Protein AF-A0AAW5QRV8-F1 (afdb_monomer_lite)

pLDDT: mean 82.11, std 13.85, range [52.06, 96.12]

Structure (mmCIF, N/CA/C/O backbone):
data_AF-A0AAW5QRV8-F1
#
_entry.id   AF-A0AAW5QRV8-F1
#
loop_
_atom_site.group_PDB
_atom_site.id
_atom_site.type_symbol
_atom_site.label_atom_id
_atom_site.label_alt_id
_atom_site.label_comp_id
_atom_site.label_asym_id
_atom_site.label_entity_id
_atom_site.label_seq_id
_atom_site.pdbx_PDB_ins_code
_atom_site.Cartn_x
_atom_site.Cartn_y
_atom_site.Cartn_z
_atom_site.occupancy
_atom_site.B_is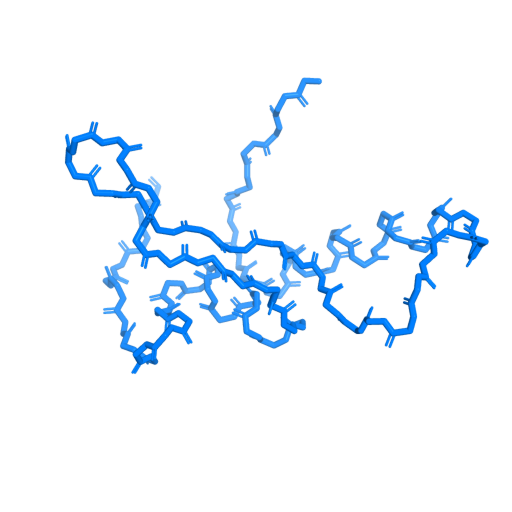o_or_equiv
_atom_site.auth_seq_id
_atom_site.auth_comp_id
_atom_site.auth_asym_id
_atom_site.auth_atom_id
_atom_s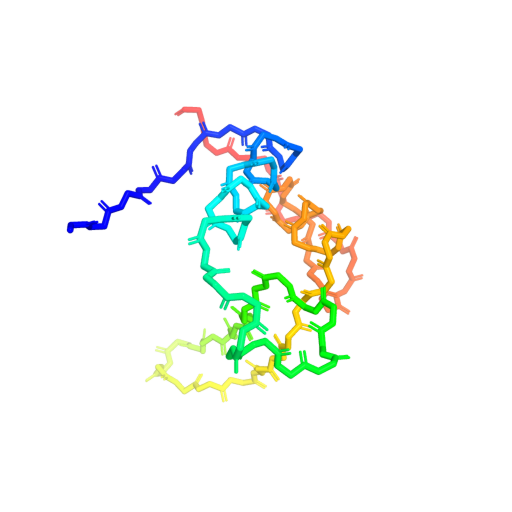ite.pdbx_PDB_model_num
ATOM 1 N N . GLY A 1 1 ? 16.067 12.726 2.058 1.00 53.59 1 GLY A N 1
ATOM 2 C CA . GLY A 1 1 ? 14.755 13.378 2.255 1.00 53.59 1 GLY A CA 1
ATOM 3 C C . GLY A 1 1 ? 13.666 12.425 1.807 1.00 53.59 1 GLY A C 1
ATOM 4 O O . GLY A 1 1 ? 13.941 11.631 0.917 1.00 53.59 1 GLY A O 1
ATOM 5 N N . VAL A 1 2 ? 12.482 12.468 2.420 1.00 60.59 2 VAL A N 1
ATOM 6 C CA . VAL A 1 2 ? 11.341 11.609 2.047 1.00 60.59 2 VAL A CA 1
ATOM 7 C C . VAL A 1 2 ? 10.708 12.140 0.760 1.00 60.59 2 VAL A C 1
ATOM 9 O O . VAL A 1 2 ? 10.421 13.333 0.670 1.00 60.59 2 VAL A O 1
ATOM 12 N N . LYS A 1 3 ? 10.505 11.272 -0.236 1.00 64.88 3 LYS A N 1
ATOM 13 C CA . LYS A 1 3 ? 9.701 11.576 -1.425 1.00 64.88 3 LYS A CA 1
ATOM 14 C C . LYS A 1 3 ? 8.383 10.826 -1.307 1.00 64.88 3 LYS A C 1
ATOM 16 O O . LYS A 1 3 ? 8.385 9.602 -1.261 1.00 64.88 3 LYS A O 1
ATOM 21 N N . LEU A 1 4 ? 7.284 11.566 -1.255 1.00 68.56 4 LEU A N 1
ATOM 22 C CA . LEU A 1 4 ? 5.952 10.987 -1.377 1.00 68.56 4 LEU A CA 1
ATOM 23 C C . LEU A 1 4 ? 5.667 10.780 -2.865 1.00 68.56 4 LEU A C 1
ATOM 25 O O . LEU A 1 4 ? 5.906 11.682 -3.674 1.00 68.56 4 LEU A O 1
ATOM 29 N N . PHE A 1 5 ? 5.229 9.578 -3.224 1.00 66.56 5 PHE A N 1
ATOM 30 C CA . PHE A 1 5 ? 4.861 9.248 -4.592 1.00 66.56 5 PHE A CA 1
ATOM 31 C C . PHE A 1 5 ? 3.370 9.514 -4.807 1.00 66.56 5 PHE A C 1
ATOM 33 O O . PHE A 1 5 ? 2.541 9.159 -3.973 1.00 66.56 5 PHE A O 1
ATOM 40 N N . HIS A 1 6 ? 3.048 10.137 -5.940 1.00 67.75 6 HIS A N 1
ATOM 41 C CA . HIS A 1 6 ? 1.684 10.422 -6.373 1.00 67.75 6 HIS A CA 1
ATOM 42 C C . HIS A 1 6 ? 1.612 10.014 -7.851 1.00 67.75 6 HIS A C 1
ATOM 44 O O . HIS A 1 6 ? 2.255 10.641 -8.693 1.00 67.75 6 HIS A O 1
ATOM 50 N N . GLY A 1 7 ? 0.916 8.923 -8.163 1.00 77.62 7 GLY A N 1
ATOM 51 C CA . GLY A 1 7 ? 0.889 8.319 -9.498 1.00 77.62 7 GLY A CA 1
ATOM 52 C C . GLY A 1 7 ? 0.296 6.909 -9.461 1.00 77.62 7 GLY A C 1
ATOM 53 O O . GLY A 1 7 ? -0.191 6.491 -8.415 1.00 77.62 7 GLY A O 1
ATOM 54 N N . SER A 1 8 ? 0.336 6.186 -10.583 1.00 85.69 8 SER A N 1
ATOM 55 C CA . SER A 1 8 ? -0.123 4.789 -10.646 1.00 85.69 8 SER A CA 1
ATOM 56 C C . SER A 1 8 ? 0.858 3.820 -9.988 1.00 85.69 8 SER A C 1
ATOM 58 O O . SER A 1 8 ? 2.066 4.085 -9.934 1.00 85.69 8 SER A O 1
ATOM 60 N N . GLY A 1 9 ? 0.356 2.660 -9.570 1.00 84.44 9 GLY A N 1
ATOM 61 C CA . GLY A 1 9 ? 1.157 1.572 -9.020 1.00 84.44 9 GLY A CA 1
ATOM 62 C C . GLY A 1 9 ? 2.269 1.120 -9.957 1.00 84.44 9 GLY A C 1
ATOM 63 O O . GLY A 1 9 ? 3.417 1.011 -9.531 1.00 84.44 9 GLY A O 1
ATOM 64 N N . ALA A 1 10 ? 1.981 0.987 -11.254 1.00 87.25 10 ALA A N 1
ATOM 65 C CA . ALA A 1 10 ? 2.985 0.615 -12.251 1.00 87.25 10 ALA A CA 1
ATOM 66 C C . ALA A 1 10 ? 4.173 1.600 -12.302 1.00 87.25 10 ALA A C 1
ATOM 68 O O . ALA A 1 10 ? 5.331 1.197 -12.431 1.00 87.25 10 ALA A O 1
ATOM 69 N N . ALA A 1 11 ? 3.913 2.906 -12.165 1.00 87.00 11 ALA A N 1
ATOM 70 C CA . ALA A 1 11 ? 4.970 3.915 -12.145 1.00 87.00 11 ALA A CA 1
ATOM 71 C C . ALA A 1 11 ? 5.767 3.891 -10.827 1.00 87.00 11 ALA A C 1
ATOM 73 O O . ALA A 1 11 ? 6.983 4.095 -10.844 1.00 87.00 11 ALA A O 1
ATOM 74 N N . ALA A 1 12 ? 5.109 3.600 -9.702 1.00 85.88 12 ALA A N 1
ATOM 75 C CA . ALA A 1 12 ? 5.783 3.399 -8.422 1.00 85.88 12 ALA A CA 1
ATOM 76 C C . ALA A 1 12 ? 6.698 2.167 -8.456 1.00 85.88 12 ALA A C 1
ATOM 78 O O . ALA A 1 12 ? 7.858 2.240 -8.050 1.00 85.88 12 ALA A O 1
ATOM 79 N N . ARG A 1 13 ? 6.203 1.051 -9.002 1.00 86.81 13 ARG A N 1
ATOM 80 C CA . ARG A 1 13 ? 6.958 -0.194 -9.165 1.00 86.81 13 ARG A CA 1
ATOM 81 C C . ARG A 1 13 ? 8.215 0.025 -9.999 1.00 86.81 13 ARG A C 1
ATOM 83 O O . ARG A 1 13 ? 9.308 -0.308 -9.548 1.00 86.81 13 ARG A O 1
ATOM 90 N N . ALA A 1 14 ? 8.079 0.667 -11.160 1.00 85.88 14 ALA A N 1
ATOM 91 C CA . ALA A 1 14 ? 9.213 0.968 -12.030 1.00 85.88 14 ALA A CA 1
ATOM 92 C C . ALA A 1 14 ? 10.289 1.817 -11.326 1.00 85.88 14 ALA A C 1
ATOM 94 O O . ALA A 1 14 ? 11.482 1.623 -11.555 1.00 85.88 14 ALA A O 1
ATOM 95 N N . TYR A 1 15 ? 9.886 2.744 -10.449 1.00 83.69 15 TYR A N 1
ATOM 96 C CA . TYR A 1 15 ? 10.822 3.537 -9.652 1.00 83.69 15 TYR A CA 1
ATOM 97 C C . TYR A 1 15 ? 11.617 2.673 -8.660 1.00 83.69 15 TYR A C 1
ATOM 99 O O . TYR A 1 15 ? 12.841 2.791 -8.601 1.00 83.69 15 TYR A O 1
ATOM 107 N N . VAL A 1 16 ? 10.940 1.799 -7.905 1.00 82.06 16 VAL A N 1
ATOM 108 C CA . VAL A 1 16 ? 11.577 0.916 -6.909 1.00 82.06 16 VAL A CA 1
ATOM 109 C C . VAL A 1 16 ? 12.511 -0.092 -7.580 1.00 82.06 16 VAL A C 1
ATOM 111 O O . VAL A 1 16 ? 13.634 -0.295 -7.125 1.00 82.06 16 VAL A O 1
ATOM 114 N N . GLU A 1 17 ? 12.089 -0.689 -8.694 1.00 83.31 17 GLU A N 1
ATOM 115 C CA . GLU A 1 17 ? 12.907 -1.643 -9.450 1.00 83.31 17 GLU A CA 1
ATOM 116 C C . GLU A 1 17 ? 14.152 -0.978 -10.059 1.00 83.31 17 GLU A C 1
ATOM 118 O O . GLU A 1 17 ? 15.251 -1.536 -9.994 1.00 83.31 17 GLU A O 1
ATOM 123 N N . ALA A 1 18 ? 14.017 0.240 -10.597 1.00 81.06 18 ALA A N 1
ATOM 124 C CA . ALA A 1 18 ? 15.156 0.990 -11.120 1.00 81.06 18 ALA A CA 1
ATOM 125 C C . ALA A 1 18 ? 16.174 1.336 -10.019 1.00 81.06 18 ALA A C 1
ATOM 127 O O . ALA A 1 18 ? 17.380 1.254 -10.259 1.00 81.06 18 ALA A O 1
ATOM 128 N N . ASP A 1 19 ? 15.714 1.684 -8.816 1.00 74.88 19 ASP A N 1
ATOM 129 C CA . ASP A 1 19 ? 16.590 1.918 -7.662 1.00 74.88 19 ASP A CA 1
ATOM 130 C C . ASP A 1 19 ? 17.282 0.623 -7.202 1.00 74.88 19 ASP A C 1
ATOM 132 O O . ASP A 1 19 ? 18.497 0.609 -7.007 1.00 74.88 19 ASP A O 1
ATOM 136 N N . ARG A 1 20 ? 16.552 -0.503 -7.158 1.00 69.19 20 ARG A N 1
ATOM 137 C CA . ARG A 1 20 ? 17.105 -1.824 -6.811 1.00 69.19 20 ARG A CA 1
ATOM 138 C C . ARG A 1 20 ? 18.182 -2.282 -7.792 1.00 69.19 20 ARG A C 1
ATOM 140 O O . ARG A 1 20 ? 19.176 -2.848 -7.359 1.00 69.19 20 ARG A O 1
ATOM 147 N N . SER A 1 21 ? 18.036 -1.987 -9.086 1.00 59.81 21 SER A N 1
ATOM 148 C CA . SER A 1 21 ? 19.055 -2.307 -10.102 1.00 59.81 21 SER A CA 1
ATOM 149 C C . SER A 1 21 ? 20.399 -1.587 -9.892 1.00 59.81 21 SER A C 1
ATOM 151 O O . SER A 1 21 ? 21.411 -2.000 -10.453 1.00 59.81 21 SER A O 1
ATOM 153 N N . ARG A 1 22 ? 20.420 -0.510 -9.090 1.00 60.19 22 ARG A N 1
ATOM 154 C CA . ARG A 1 22 ? 21.638 0.217 -8.698 1.00 60.19 22 ARG A CA 1
ATOM 155 C C . ARG A 1 22 ? 22.249 -0.270 -7.390 1.00 60.19 22 ARG A C 1
ATOM 157 O O . ARG A 1 22 ? 23.392 0.086 -7.111 1.00 60.19 22 ARG A O 1
ATOM 164 N N . ALA A 1 23 ? 21.506 -1.016 -6.578 1.00 61.06 23 ALA A N 1
ATOM 165 C CA . ALA A 1 23 ? 22.069 -1.665 -5.408 1.00 61.06 23 ALA A CA 1
ATOM 166 C C . ALA A 1 23 ? 22.875 -2.875 -5.896 1.00 61.06 23 ALA A C 1
ATOM 168 O O . ALA A 1 23 ? 22.307 -3.779 -6.505 1.00 61.06 23 ALA A O 1
ATOM 169 N N . ASP A 1 24 ? 24.192 -2.882 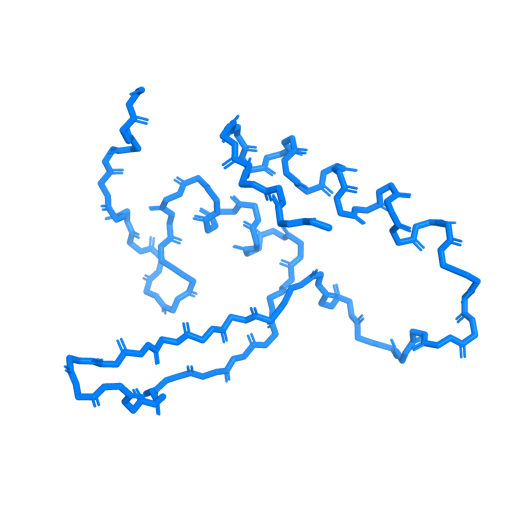-5.664 1.00 57.28 24 ASP A N 1
ATOM 170 C CA . ASP A 1 24 ? 25.023 -4.050 -5.963 1.00 57.28 24 ASP A CA 1
ATOM 171 C C . ASP A 1 24 ? 24.368 -5.300 -5.350 1.00 57.28 24 ASP A C 1
ATOM 173 O O . ASP A 1 24 ? 24.021 -5.317 -4.166 1.00 57.28 24 ASP A O 1
ATOM 177 N N . GLU A 1 25 ? 24.203 -6.342 -6.167 1.00 56.22 25 GLU A N 1
ATOM 178 C CA . GLU A 1 25 ? 23.437 -7.584 -5.938 1.00 56.22 25 GLU A CA 1
ATOM 179 C C . GLU A 1 25 ? 23.789 -8.337 -4.629 1.00 56.22 25 GLU A C 1
ATOM 181 O O . GLU A 1 25 ? 23.099 -9.261 -4.211 1.00 56.22 25 GLU A O 1
ATOM 186 N N . TYR A 1 26 ? 24.836 -7.907 -3.924 1.00 54.34 26 TYR A N 1
ATOM 187 C CA . TYR A 1 26 ? 25.440 -8.543 -2.755 1.00 54.34 26 TYR A CA 1
ATOM 188 C C . TYR A 1 26 ? 24.615 -8.474 -1.447 1.00 54.34 26 TYR A C 1
ATOM 190 O O . TYR A 1 26 ? 24.954 -9.160 -0.486 1.00 54.34 26 TYR A O 1
ATOM 198 N N . TYR A 1 27 ? 23.534 -7.685 -1.378 1.00 52.12 27 TYR A N 1
ATOM 199 C CA . TYR A 1 27 ? 22.709 -7.525 -0.159 1.00 52.12 27 TYR A CA 1
ATOM 200 C C . TYR A 1 27 ? 21.253 -7.974 -0.287 1.00 52.12 27 TYR A C 1
ATOM 202 O O . TYR A 1 27 ? 20.492 -7.888 0.678 1.00 52.12 27 TYR A O 1
ATOM 210 N N . LEU A 1 28 ? 20.848 -8.473 -1.449 1.00 55.53 28 LEU A N 1
ATOM 211 C CA . LEU A 1 28 ? 19.480 -8.916 -1.657 1.00 55.53 28 LEU A CA 1
ATOM 212 C C . LEU A 1 28 ? 19.435 -10.424 -1.438 1.00 55.53 28 LEU A C 1
ATOM 214 O O . LEU A 1 28 ? 19.783 -11.215 -2.312 1.00 55.53 28 LEU A O 1
ATOM 218 N N . GLY A 1 29 ? 19.020 -10.815 -0.230 1.00 52.06 29 GLY A N 1
ATOM 219 C CA . GLY A 1 29 ? 18.570 -12.179 0.030 1.00 52.06 29 GLY A CA 1
ATOM 220 C C . GLY A 1 29 ? 17.522 -12.592 -1.007 1.00 52.06 29 GLY A C 1
ATOM 221 O O . GLY A 1 29 ? 16.913 -11.737 -1.645 1.00 52.06 29 GLY A O 1
ATOM 222 N N . ALA A 1 30 ? 17.326 -13.899 -1.178 1.00 53.88 30 ALA A N 1
ATOM 223 C CA . ALA A 1 30 ? 16.450 -14.535 -2.170 1.00 53.88 30 ALA A CA 1
ATOM 224 C C . ALA A 1 30 ? 14.944 -14.198 -2.045 1.00 53.88 30 ALA A C 1
ATOM 226 O O . ALA A 1 30 ? 14.097 -14.998 -2.434 1.00 53.88 30 ALA A O 1
ATOM 227 N N . ASP A 1 31 ? 14.604 -13.042 -1.486 1.00 60.97 31 ASP A N 1
ATOM 228 C CA . ASP A 1 31 ? 13.258 -12.543 -1.358 1.00 60.97 31 ASP A CA 1
ATOM 229 C C . ASP A 1 31 ? 12.937 -11.583 -2.514 1.00 60.97 31 ASP A C 1
ATOM 231 O O . ASP A 1 31 ? 13.585 -10.548 -2.728 1.00 60.97 31 ASP A O 1
ATOM 235 N N . GLN A 1 32 ? 11.933 -11.973 -3.298 1.00 72.25 32 GLN A N 1
ATOM 236 C CA . GLN A 1 32 ? 11.394 -11.210 -4.427 1.00 72.25 32 GLN A CA 1
ATOM 237 C C . GLN A 1 32 ? 10.544 -10.018 -3.963 1.00 72.25 32 GLN A C 1
ATOM 239 O O . GLN A 1 32 ? 10.022 -9.275 -4.796 1.00 72.25 32 GLN A O 1
ATOM 244 N N . ALA A 1 33 ? 10.400 -9.827 -2.649 1.00 81.62 33 ALA A N 1
ATOM 245 C CA . ALA A 1 33 ? 9.699 -8.693 -2.086 1.00 81.62 33 ALA A CA 1
ATOM 246 C C . ALA A 1 33 ? 10.332 -7.357 -2.498 1.00 81.62 33 ALA A C 1
ATOM 248 O O . ALA A 1 33 ? 11.558 -7.181 -2.491 1.00 81.62 33 ALA A O 1
ATOM 249 N N . VAL A 1 34 ? 9.472 -6.399 -2.845 1.00 84.62 34 VAL A N 1
ATOM 250 C CA . VAL A 1 34 ? 9.866 -5.043 -3.257 1.00 84.62 34 VAL A CA 1
ATOM 251 C C . VAL A 1 34 ? 9.561 -3.991 -2.192 1.00 84.62 34 VAL A C 1
ATOM 253 O O . VAL A 1 34 ? 10.080 -2.880 -2.280 1.00 84.62 34 VAL A O 1
ATOM 256 N N . ALA A 1 35 ? 8.740 -4.322 -1.193 1.00 87.44 35 ALA A N 1
ATOM 257 C CA . ALA A 1 35 ? 8.350 -3.410 -0.123 1.00 87.44 35 ALA A CA 1
ATOM 258 C C . ALA A 1 35 ? 8.004 -4.160 1.171 1.00 87.44 35 ALA A C 1
ATOM 260 O O . ALA A 1 35 ? 7.562 -5.304 1.128 1.00 87.44 35 ALA A O 1
ATOM 261 N N . GLU A 1 36 ? 8.143 -3.477 2.307 1.00 90.38 36 GLU A N 1
ATOM 262 C CA . GLU A 1 36 ? 7.602 -3.903 3.601 1.00 90.38 36 GLU A CA 1
ATOM 263 C C . GLU A 1 36 ? 6.305 -3.139 3.882 1.00 90.38 36 GLU A C 1
ATOM 265 O O . GLU A 1 36 ? 6.262 -1.909 3.781 1.00 90.38 36 GLU A O 1
ATOM 270 N N . TYR A 1 37 ? 5.251 -3.868 4.233 1.00 91.94 37 TYR A N 1
ATOM 271 C CA . TYR A 1 37 ? 3.932 -3.340 4.557 1.00 91.94 37 TYR A CA 1
ATOM 272 C C . TYR A 1 37 ? 3.652 -3.520 6.043 1.00 91.94 37 TYR A C 1
ATOM 274 O O . TYR A 1 37 ? 3.891 -4.596 6.586 1.00 91.94 37 TYR A O 1
ATOM 282 N N . ALA A 1 38 ? 3.124 -2.480 6.692 1.00 94.25 38 ALA A N 1
ATOM 283 C CA . ALA A 1 38 ? 2.677 -2.541 8.076 1.00 94.25 38 ALA A CA 1
ATOM 284 C C . ALA A 1 38 ? 1.367 -1.770 8.272 1.00 94.25 38 ALA A C 1
ATOM 286 O O . ALA A 1 38 ? 1.195 -0.673 7.736 1.00 94.25 38 ALA A O 1
ATOM 287 N N . VAL A 1 39 ? 0.470 -2.329 9.085 1.00 92.25 39 VAL A N 1
ATOM 288 C CA . VAL A 1 39 ? -0.783 -1.694 9.511 1.00 92.25 39 VAL A CA 1
ATOM 289 C C . VAL A 1 39 ? -0.644 -1.265 10.955 1.00 92.25 39 VAL A C 1
ATOM 291 O O . VAL A 1 39 ? -0.300 -2.072 11.817 1.00 92.25 39 VAL A O 1
ATOM 294 N N . ILE A 1 40 ? -0.939 0.003 11.216 1.00 94.56 40 ILE A N 1
ATOM 295 C CA . ILE A 1 40 ? -0.872 0.595 12.547 1.00 94.56 40 ILE A CA 1
ATOM 296 C C . ILE A 1 40 ? -2.288 0.969 12.976 1.00 94.56 40 ILE A C 1
ATOM 298 O O . ILE A 1 40 ? -3.026 1.589 12.206 1.00 94.56 40 ILE A O 1
ATOM 302 N N . ASP A 1 41 ? -2.673 0.577 14.186 1.00 93.31 41 ASP A N 1
ATOM 303 C CA . ASP A 1 41 ? -3.971 0.936 14.746 1.00 93.31 41 ASP A CA 1
ATOM 304 C C . ASP A 1 41 ? -4.002 2.373 15.305 1.00 93.31 41 ASP A C 1
ATOM 306 O O . ASP A 1 41 ? -3.021 3.118 15.282 1.00 93.31 41 ASP A O 1
ATOM 310 N N . ALA A 1 42 ? -5.157 2.785 15.832 1.00 94.94 42 ALA A N 1
ATOM 311 C CA . ALA A 1 42 ? -5.335 4.125 16.394 1.00 94.94 42 ALA A CA 1
ATOM 312 C C . ALA A 1 42 ? -4.483 4.397 17.651 1.00 94.94 42 ALA A C 1
ATOM 314 O O . ALA A 1 42 ? -4.344 5.554 18.048 1.00 94.94 42 ALA A O 1
ATOM 315 N N . THR A 1 43 ? -3.939 3.357 18.287 1.00 96.12 43 THR A N 1
ATOM 316 C CA . THR A 1 43 ? -3.053 3.464 19.453 1.00 96.12 43 THR A CA 1
ATOM 317 C C . THR A 1 43 ? -1.578 3.552 19.064 1.00 96.12 43 THR A C 1
ATOM 319 O O . THR A 1 43 ? -0.751 3.902 19.903 1.00 96.12 43 THR A O 1
ATOM 322 N N . GLY A 1 44 ? -1.255 3.322 17.788 1.00 93.94 44 GLY A N 1
ATOM 323 C CA . GLY A 1 44 ? 0.118 3.295 17.293 1.00 93.94 44 GLY A CA 1
ATOM 324 C C . GLY A 1 44 ? 0.744 1.899 17.295 1.00 93.94 44 GLY A C 1
ATOM 325 O O . GLY A 1 44 ? 1.932 1.780 17.000 1.00 93.94 44 GLY A O 1
ATOM 326 N N . GLU A 1 45 ? -0.028 0.856 17.602 1.00 95.38 45 GLU A N 1
ATOM 327 C CA . GLU A 1 45 ? 0.444 -0.52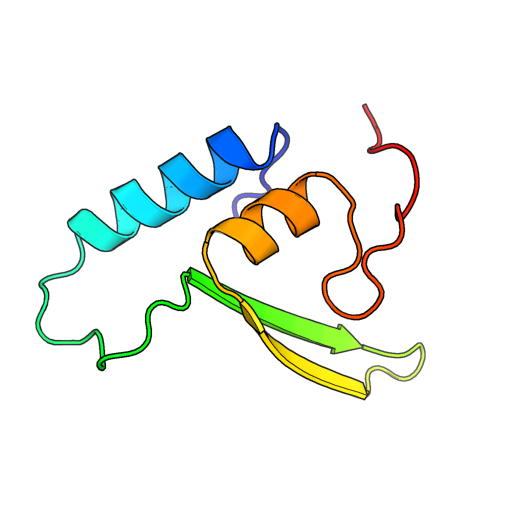8 17.632 1.00 95.38 45 GLU A CA 1
ATOM 328 C C . GLU A 1 45 ? 0.383 -1.161 16.238 1.00 95.38 45 GLU A C 1
ATOM 330 O O . GLU A 1 45 ? -0.570 -0.962 15.476 1.00 95.38 45 GLU A O 1
ATOM 335 N N . VAL A 1 46 ? 1.409 -1.945 15.901 1.00 94.56 46 VAL A N 1
ATOM 336 C CA . VAL A 1 46 ? 1.455 -2.689 14.637 1.00 94.56 46 VAL A CA 1
ATOM 337 C C . VAL A 1 46 ? 0.547 -3.909 14.750 1.00 94.56 46 VAL A C 1
ATOM 339 O O . VAL A 1 46 ? 0.771 -4.790 15.575 1.00 94.56 46 VAL A O 1
ATOM 342 N N . THR A 1 47 ? -0.462 -3.981 13.887 1.00 93.56 47 THR A N 1
ATOM 343 C CA . THR A 1 47 ? -1.449 -5.074 13.859 1.00 93.56 47 THR A CA 1
ATOM 344 C C . THR A 1 47 ? -1.191 -6.086 12.745 1.00 93.56 47 THR A C 1
ATOM 346 O O . THR A 1 47 ? -1.599 -7.239 12.861 1.00 93.56 47 THR A O 1
ATOM 349 N N . ALA A 1 48 ? -0.464 -5.687 11.700 1.00 90.00 48 ALA A N 1
ATOM 350 C CA . ALA A 1 48 ? 0.021 -6.562 10.639 1.00 90.00 48 ALA A CA 1
ATOM 351 C C . ALA A 1 48 ? 1.359 -6.038 10.109 1.00 90.00 48 ALA A C 1
ATOM 353 O O . ALA A 1 48 ? 1.553 -4.825 10.033 1.00 90.00 48 ALA A O 1
ATOM 354 N N . ALA A 1 49 ? 2.269 -6.943 9.743 1.00 93.88 49 ALA A N 1
ATOM 355 C CA . ALA A 1 49 ? 3.505 -6.614 9.042 1.00 93.88 49 ALA A CA 1
ATOM 356 C C . ALA A 1 49 ? 3.907 -7.762 8.108 1.00 93.88 49 ALA A C 1
ATOM 358 O O . ALA A 1 49 ? 3.948 -8.915 8.546 1.00 93.88 49 ALA A O 1
ATOM 359 N N . ARG A 1 50 ? 4.182 -7.464 6.834 1.00 92.69 50 ARG A N 1
ATOM 360 C CA . ARG A 1 50 ? 4.644 -8.453 5.849 1.00 92.69 50 ARG A CA 1
ATOM 361 C C . ARG A 1 50 ? 5.320 -7.813 4.638 1.00 92.69 50 ARG A C 1
ATOM 363 O O . ARG A 1 50 ? 5.003 -6.689 4.260 1.00 92.69 50 ARG A O 1
ATOM 370 N N . SER A 1 51 ? 6.156 -8.591 3.966 1.00 91.38 51 SER A N 1
ATOM 371 C CA . SER A 1 51 ? 6.801 -8.206 2.713 1.00 91.38 51 SER A CA 1
ATOM 372 C C . SER A 1 51 ? 5.848 -8.383 1.521 1.00 91.38 51 SER A C 1
ATOM 374 O O . SER A 1 51 ? 5.174 -9.410 1.405 1.00 91.38 51 SER A O 1
ATOM 376 N N . LEU A 1 52 ? 5.778 -7.389 0.633 1.00 91.38 52 LEU A N 1
ATOM 377 C CA . LEU A 1 52 ? 4.941 -7.394 -0.569 1.00 91.38 52 LEU A CA 1
ATOM 378 C C . LEU A 1 52 ? 5.748 -7.785 -1.805 1.00 91.38 52 LEU A C 1
ATOM 380 O O . LEU A 1 52 ? 6.831 -7.242 -2.052 1.00 91.38 52 LEU A O 1
ATOM 384 N N . SER A 1 53 ? 5.175 -8.666 -2.624 1.00 91.12 53 SER A N 1
ATOM 385 C CA . SER A 1 53 ? 5.640 -8.886 -3.994 1.00 91.12 53 SER A CA 1
ATOM 386 C C . SER A 1 53 ? 5.427 -7.640 -4.863 1.00 91.12 53 SER A C 1
ATOM 388 O O . SER A 1 53 ? 4.733 -6.694 -4.482 1.00 91.12 53 SER A O 1
ATOM 390 N N . ALA A 1 54 ? 6.021 -7.636 -6.056 1.00 88.94 54 ALA A N 1
ATOM 391 C CA . ALA A 1 54 ? 5.913 -6.511 -6.979 1.00 88.94 54 ALA A CA 1
ATOM 392 C C . ALA A 1 54 ? 4.464 -6.213 -7.407 1.00 88.94 54 ALA A C 1
ATOM 394 O O . ALA A 1 54 ? 4.074 -5.047 -7.463 1.00 88.94 54 ALA A O 1
ATOM 395 N N . ASP A 1 55 ? 3.663 -7.256 -7.637 1.00 91.62 55 ASP A N 1
ATOM 396 C CA . ASP A 1 55 ? 2.258 -7.117 -8.032 1.00 91.62 55 ASP A CA 1
ATOM 397 C C . ASP A 1 55 ? 1.390 -6.624 -6.860 1.00 91.62 55 ASP A C 1
ATOM 399 O O . ASP A 1 55 ? 0.514 -5.782 -7.042 1.00 91.62 55 ASP A O 1
ATOM 403 N N . GLU A 1 56 ? 1.661 -7.091 -5.637 1.00 93.44 56 GLU A N 1
ATOM 404 C CA . GLU A 1 56 ? 0.943 -6.640 -4.437 1.00 93.44 56 GLU A CA 1
ATOM 405 C C . GLU A 1 56 ? 1.272 -5.190 -4.082 1.00 93.44 56 GLU A C 1
ATOM 407 O O . GLU A 1 56 ? 0.387 -4.433 -3.689 1.00 93.44 56 GLU A O 1
ATOM 412 N N . TYR A 1 57 ? 2.532 -4.782 -4.246 1.00 92.25 57 TYR A N 1
ATOM 413 C CA . TYR A 1 57 ? 2.939 -3.391 -4.076 1.00 92.25 57 TYR A CA 1
ATOM 414 C C . TYR A 1 57 ? 2.264 -2.474 -5.102 1.00 92.25 57 TYR A C 1
ATOM 416 O O . TYR A 1 57 ? 1.758 -1.411 -4.744 1.00 92.25 57 TYR A O 1
ATOM 424 N N . GLU A 1 58 ? 2.231 -2.888 -6.369 1.00 93.19 58 GLU A N 1
ATOM 425 C CA . GLU A 1 58 ? 1.554 -2.152 -7.434 1.00 93.19 58 GLU A CA 1
ATOM 426 C C . GLU A 1 58 ? 0.061 -1.975 -7.124 1.00 93.19 58 GLU A C 1
ATOM 428 O O . GLU A 1 58 ? -0.428 -0.844 -7.090 1.00 93.19 58 GLU A O 1
ATOM 433 N N . ALA A 1 59 ? -0.634 -3.065 -6.788 1.00 93.56 59 ALA A N 1
ATOM 434 C CA . ALA A 1 59 ? -2.043 -3.027 -6.410 1.00 93.56 59 ALA A CA 1
ATOM 435 C C . ALA A 1 59 ? -2.287 -2.144 -5.174 1.00 93.56 59 ALA A C 1
ATOM 437 O O . ALA A 1 59 ? -3.254 -1.381 -5.131 1.00 93.56 59 ALA A O 1
ATOM 438 N N . TRP A 1 60 ? -1.389 -2.194 -4.188 1.00 93.44 60 TRP A N 1
ATOM 439 C CA . TRP A 1 60 ? -1.473 -1.361 -2.993 1.00 93.44 60 TRP A CA 1
ATOM 440 C C . TRP A 1 60 ? -1.414 0.134 -3.295 1.00 93.44 60 TRP A C 1
ATOM 442 O O . TRP A 1 60 ? -2.239 0.905 -2.797 1.00 93.44 60 TRP A O 1
ATOM 452 N N . VAL A 1 61 ? -0.473 0.545 -4.147 1.00 91.69 61 VAL A N 1
ATOM 453 C CA . VAL A 1 61 ? -0.360 1.937 -4.601 1.00 91.69 61 VAL A CA 1
ATOM 454 C C . VAL A 1 61 ? -1.591 2.354 -5.414 1.00 91.69 61 VAL A C 1
ATOM 456 O O . VAL A 1 61 ? -2.026 3.501 -5.306 1.00 91.69 61 VAL A O 1
ATOM 459 N N . ASP A 1 62 ? -2.211 1.419 -6.137 1.00 92.19 62 ASP A N 1
ATOM 460 C CA . ASP A 1 62 ? -3.496 1.601 -6.827 1.00 92.19 62 ASP A CA 1
ATOM 461 C C . ASP A 1 62 ? -4.724 1.451 -5.904 1.00 92.19 62 ASP A C 1
ATOM 463 O O . ASP A 1 62 ? -5.857 1.303 -6.368 1.00 92.19 62 ASP A O 1
ATOM 467 N N . TRP A 1 63 ? -4.523 1.579 -4.589 1.00 92.94 63 TRP A N 1
ATOM 468 C CA . TRP A 1 63 ? -5.572 1.599 -3.568 1.00 92.94 63 TRP A CA 1
ATOM 469 C C . TRP A 1 63 ? -6.306 0.269 -3.377 1.00 92.94 63 TRP A C 1
ATOM 471 O O . TRP A 1 63 ? -7.473 0.254 -2.988 1.00 92.94 63 TRP A O 1
ATOM 481 N N . VAL A 1 64 ? -5.627 -0.856 -3.574 1.00 94.50 64 VAL A N 1
ATOM 482 C CA . VAL A 1 64 ? -6.123 -2.184 -3.191 1.00 94.50 64 VAL A CA 1
ATOM 483 C C . VAL A 1 64 ? -5.486 -2.607 -1.870 1.00 94.50 64 VAL A C 1
ATOM 485 O O . VAL A 1 64 ? -4.279 -2.509 -1.686 1.00 94.50 64 VAL A O 1
ATOM 488 N N . ASN A 1 65 ? -6.285 -3.063 -0.912 1.00 93.56 65 ASN A N 1
ATOM 4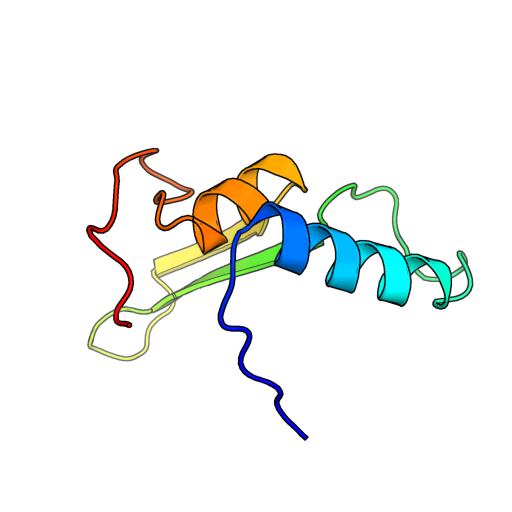89 C CA . ASN A 1 65 ? -5.775 -3.557 0.360 1.00 93.56 65 ASN A CA 1
ATOM 490 C C . ASN A 1 65 ? -4.981 -4.866 0.132 1.00 93.56 65 ASN A C 1
ATOM 492 O O . ASN A 1 65 ? -5.560 -5.811 -0.405 1.00 93.56 65 ASN A O 1
ATOM 496 N N . PRO A 1 66 ? -3.702 -4.964 0.546 1.00 93.56 66 PRO A N 1
ATOM 497 C CA . PRO A 1 66 ? -2.891 -6.169 0.343 1.00 93.56 66 PRO A CA 1
ATOM 498 C C . PRO A 1 66 ? -3.415 -7.413 1.066 1.00 93.56 66 PRO A C 1
ATOM 500 O O . PRO A 1 66 ? -3.200 -8.527 0.599 1.00 93.56 66 PRO A O 1
ATOM 503 N N . ASP A 1 67 ? -4.094 -7.230 2.198 1.00 92.81 67 ASP A N 1
ATOM 504 C CA . ASP A 1 67 ? -4.576 -8.327 3.036 1.00 92.81 67 ASP A CA 1
ATOM 505 C C . ASP A 1 67 ? -5.969 -8.805 2.610 1.00 92.81 67 ASP A C 1
ATOM 507 O O . ASP A 1 67 ? -6.271 -9.995 2.692 1.00 92.81 67 ASP A O 1
ATOM 511 N N . THR A 1 68 ? -6.836 -7.889 2.158 1.00 93.25 68 THR A N 1
ATOM 512 C CA . THR A 1 68 ? -8.236 -8.214 1.820 1.00 93.25 68 THR A CA 1
ATOM 513 C C . THR A 1 68 ? -8.536 -8.223 0.323 1.00 93.25 68 THR A C 1
ATOM 515 O O . THR A 1 68 ? -9.551 -8.780 -0.090 1.00 93.25 68 THR A O 1
ATOM 518 N N . GLY A 1 69 ? -7.691 -7.608 -0.506 1.00 93.81 69 GLY A N 1
ATOM 519 C CA . GLY A 1 69 ? -7.943 -7.400 -1.935 1.00 93.81 69 GLY A CA 1
ATOM 520 C C . GLY A 1 69 ? -9.035 -6.365 -2.236 1.00 93.81 69 GLY A C 1
ATOM 521 O O . GLY A 1 69 ? -9.419 -6.188 -3.393 1.00 93.81 69 GLY A O 1
ATOM 522 N N . GLU A 1 70 ? -9.562 -5.679 -1.221 1.00 95.94 70 GLU A N 1
ATOM 523 C CA . GLU A 1 70 ? -10.638 -4.703 -1.386 1.00 95.94 70 GLU A CA 1
ATOM 524 C C . GLU A 1 70 ? -10.103 -3.332 -1.802 1.00 95.94 70 GLU A C 1
ATOM 526 O O . GLU A 1 70 ? -9.034 -2.900 -1.371 1.00 95.94 70 GLU A O 1
ATOM 531 N N . SER A 1 71 ? -10.880 -2.599 -2.602 1.00 93.38 71 SER A N 1
ATOM 532 C CA . SER A 1 71 ? -10.557 -1.203 -2.895 1.00 93.38 71 SER A CA 1
ATOM 533 C C . SER A 1 71 ? -10.705 -0.348 -1.635 1.00 93.38 71 SER A C 1
ATOM 535 O O . SER A 1 71 ? -11.763 -0.307 -1.011 1.00 93.38 71 SER A O 1
ATOM 537 N N . MET A 1 72 ? -9.659 0.405 -1.312 1.00 91.62 72 MET A N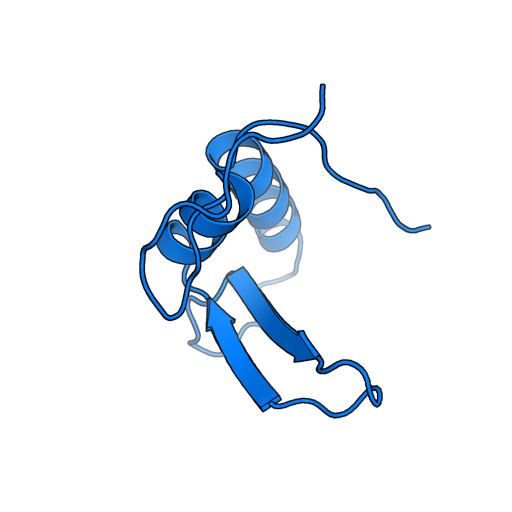 1
ATOM 538 C CA . MET A 1 72 ? -9.618 1.381 -0.223 1.00 91.62 72 MET A CA 1
ATOM 539 C C . MET A 1 72 ? -10.290 2.714 -0.602 1.00 91.62 72 MET A C 1
ATOM 541 O O . MET A 1 72 ? -10.244 3.679 0.162 1.00 91.62 72 MET A O 1
ATOM 545 N N . GLY A 1 73 ? -10.909 2.789 -1.784 1.00 90.88 73 GLY A N 1
ATOM 546 C CA . GLY A 1 73 ? -11.585 3.972 -2.306 1.00 90.88 73 GLY A CA 1
ATOM 547 C C . GLY A 1 73 ? -10.817 4.655 -3.436 1.00 90.88 73 GLY A C 1
ATOM 548 O O . GLY A 1 73 ? -10.033 4.038 -4.150 1.00 90.88 73 GLY A O 1
ATOM 549 N N . THR A 1 74 ? -11.090 5.945 -3.640 1.00 83.94 74 THR A N 1
ATOM 550 C CA . THR A 1 74 ? -10.466 6.736 -4.707 1.00 83.94 74 THR A CA 1
ATOM 551 C C . THR A 1 74 ? -9.308 7.569 -4.149 1.00 83.94 74 THR A C 1
ATOM 553 O O . THR A 1 74 ? -9.536 8.343 -3.211 1.00 83.94 74 THR A O 1
ATOM 556 N N . PRO A 1 75 ? -8.100 7.481 -4.743 1.00 77.75 75 PRO A N 1
ATOM 557 C CA . PRO A 1 75 ? -6.988 8.348 -4.387 1.00 77.75 75 PRO A CA 1
ATOM 558 C C . PRO A 1 75 ? -7.387 9.821 -4.476 1.00 77.75 75 PRO A C 1
ATOM 560 O O . PRO A 1 75 ? -8.099 10.242 -5.393 1.00 77.75 75 PRO A O 1
ATOM 563 N N . ARG A 1 76 ? -6.906 10.629 -3.531 1.00 74.06 76 ARG A N 1
ATOM 564 C CA . ARG A 1 76 ? -7.078 12.085 -3.601 1.00 74.06 76 ARG A CA 1
ATOM 565 C C . ARG A 1 76 ? -6.277 12.634 -4.792 1.00 74.06 76 ARG A C 1
ATOM 567 O O . ARG A 1 76 ? -5.165 12.171 -5.033 1.00 74.06 76 ARG A O 1
ATOM 574 N N . LYS A 1 77 ? -6.866 13.583 -5.528 1.00 68.38 77 LYS A N 1
ATOM 575 C CA . LYS A 1 77 ? -6.220 14.293 -6.646 1.00 68.38 77 LYS A CA 1
ATOM 576 C C . LYS A 1 77 ? -5.273 15.380 -6.159 1.00 68.38 77 LYS A C 1
ATOM 578 O O . LYS A 1 77 ? -5.593 15.988 -5.112 1.00 68.38 77 LYS A O 1
#

Secondary structure (DSSP, 8-state):
------S-HHHHHHHHHHHHTTS-GGG--S----EEEEEE-TTS-EEEEEEEPHHHHHHHHTTB-TTT--B--PPP-

Sequence (77 aa):
GVKLFHGSGAAARAYVEADRSRADEYYLGADQAVAEYAVIDATGEVTAARSLSADEYEAWVDWVNPDTGESMGTPRK

Radius of gyration: 13.81 Å; chains: 1; bounding box: 37×29×32 Å

Foldseek 3Di:
DDDDDDDALVVVLVVLVVVVVPPDPVPDDPDQFSDKDFDADPVRDTPDIDTDHSVLSRVVRVQQDSVPRDRNDDDDD